Protein AF-A0A3B8NBF8-F1 (afdb_monomer_lite)

Radius of gyration: 34.21 Å; chains: 1; bounding box: 97×36×72 Å

Secondary structure (DSSP, 8-state):
--HHHHHHHHHHHHHHHHHHHHHHTS---PPPPEEEEEE--SSSS-EEEETTEEEESSEEEEEETT----EEE------S-TTS-SPPPPPPP---SSS------

pLDDT: mean 76.31, std 14.17, range [46.97, 94.94]

Structure (mmCIF, N/CA/C/O backbone):
data_AF-A0A3B8NBF8-F1
#
_entry.id   AF-A0A3B8NBF8-F1
#
loop_
_atom_site.group_PDB
_atom_site.id
_atom_site.type_symbol
_atom_site.label_atom_id
_atom_site.label_alt_id
_atom_site.label_comp_id
_atom_site.label_asym_id
_atom_site.label_entity_id
_atom_site.label_seq_id
_atom_site.pdbx_PDB_ins_code
_atom_site.Cartn_x
_atom_site.Cartn_y
_atom_site.Cartn_z
_atom_site.occupancy
_atom_site.B_iso_or_equiv
_atom_site.auth_seq_id
_atom_site.auth_comp_id
_atom_site.auth_asym_id
_atom_site.auth_atom_id
_atom_site.pdbx_PDB_model_num
ATOM 1 N N . MET A 1 1 ? -63.640 -9.870 43.651 1.00 50.59 1 MET A N 1
ATOM 2 C CA . MET A 1 1 ? -63.270 -9.001 42.500 1.00 50.59 1 MET A CA 1
ATOM 3 C C . MET A 1 1 ? -61.922 -8.260 42.647 1.00 50.59 1 MET A C 1
ATOM 5 O O . MET A 1 1 ? -61.606 -7.428 41.807 1.00 50.59 1 MET A O 1
ATOM 9 N N . ARG A 1 2 ? -61.076 -8.560 43.653 1.00 53.16 2 ARG A N 1
ATOM 10 C CA . ARG A 1 2 ? -59.813 -7.828 43.921 1.00 53.16 2 ARG A CA 1
ATOM 11 C C . ARG A 1 2 ? -58.577 -8.384 43.170 1.00 53.16 2 ARG A C 1
ATOM 13 O O . ARG A 1 2 ? -57.579 -7.688 43.050 1.00 53.16 2 ARG A O 1
ATOM 20 N N . ASN A 1 3 ? -58.664 -9.607 42.630 1.00 51.44 3 ASN A N 1
ATOM 21 C CA . ASN A 1 3 ? -57.551 -10.321 41.977 1.00 51.44 3 ASN A CA 1
ATOM 22 C C . ASN A 1 3 ? -57.274 -9.876 40.524 1.00 51.44 3 ASN A C 1
ATOM 24 O O . ASN A 1 3 ? -56.123 -9.776 40.124 1.00 51.44 3 ASN A O 1
ATOM 28 N N . ILE A 1 4 ? -58.309 -9.534 39.747 1.00 54.72 4 ILE A N 1
ATOM 29 C CA . ILE A 1 4 ? -58.169 -9.161 38.323 1.00 54.72 4 ILE A CA 1
ATOM 30 C C . ILE A 1 4 ? -57.384 -7.856 38.127 1.00 54.72 4 ILE A C 1
ATOM 32 O O . ILE A 1 4 ? -56.540 -7.775 37.240 1.00 54.72 4 ILE A O 1
ATOM 36 N N . LYS A 1 5 ? -57.608 -6.854 38.990 1.00 49.88 5 LYS A N 1
ATOM 37 C CA . LYS A 1 5 ? -56.902 -5.565 38.906 1.00 49.88 5 LYS A CA 1
ATOM 38 C C . LYS A 1 5 ? -55.413 -5.702 39.241 1.00 49.88 5 LYS A C 1
ATOM 40 O O . LYS A 1 5 ? -54.593 -5.107 38.561 1.00 49.88 5 LYS A O 1
ATOM 45 N N . ARG A 1 6 ? -55.067 -6.538 40.229 1.00 53.88 6 ARG A N 1
ATOM 46 C CA . ARG A 1 6 ? -53.677 -6.783 40.655 1.00 53.88 6 ARG A CA 1
ATOM 47 C C . ARG A 1 6 ? -52.866 -7.522 39.585 1.00 53.88 6 ARG A C 1
ATOM 49 O O . ARG A 1 6 ? -51.703 -7.204 39.373 1.00 53.88 6 ARG A O 1
ATOM 56 N N . ASN A 1 7 ? -53.510 -8.442 38.866 1.00 53.34 7 ASN A N 1
ATOM 57 C CA . ASN A 1 7 ? -52.892 -9.157 37.751 1.00 53.34 7 ASN A CA 1
ATOM 58 C C . ASN A 1 7 ? -52.621 -8.217 36.567 1.00 53.34 7 ASN A C 1
ATOM 60 O O . ASN A 1 7 ? -51.521 -8.234 36.028 1.00 53.34 7 ASN A O 1
ATOM 64 N N . PHE A 1 8 ? -53.566 -7.335 36.219 1.00 58.34 8 PHE A N 1
ATOM 65 C CA . PHE A 1 8 ? -53.374 -6.334 35.159 1.00 58.34 8 PHE A CA 1
ATOM 66 C C . PHE A 1 8 ? -52.204 -5.381 35.443 1.00 58.34 8 PHE A C 1
ATOM 68 O O . PHE A 1 8 ? -51.424 -5.077 34.543 1.00 58.34 8 PHE A O 1
ATOM 75 N N . THR A 1 9 ? -52.045 -4.948 36.698 1.00 61.28 9 THR A N 1
ATOM 76 C CA . THR A 1 9 ? -50.926 -4.086 37.102 1.00 61.28 9 THR A CA 1
ATOM 77 C C . THR A 1 9 ? -49.584 -4.821 37.029 1.00 61.28 9 THR A C 1
ATOM 79 O O . THR A 1 9 ? -48.615 -4.247 36.547 1.00 61.28 9 THR A O 1
ATOM 82 N N . CYS A 1 10 ? -49.520 -6.098 37.430 1.00 61.59 10 CYS A N 1
ATOM 83 C CA . CYS A 1 10 ? -48.300 -6.906 37.310 1.00 61.59 10 CYS A CA 1
ATOM 84 C C . CYS A 1 10 ? -47.908 -7.188 35.853 1.00 61.59 10 CYS A C 1
ATOM 86 O O . CYS A 1 10 ? -46.732 -7.072 35.523 1.00 61.59 10 CYS A O 1
ATOM 88 N N . TYR A 1 11 ? -48.867 -7.519 34.980 1.00 66.88 11 TYR A N 1
ATOM 89 C CA . TYR A 1 11 ? -48.584 -7.772 33.563 1.00 66.88 11 TYR A CA 1
ATOM 90 C C . TYR A 1 11 ? -48.099 -6.513 32.841 1.00 66.88 11 TYR A C 1
ATOM 92 O O . TYR A 1 11 ? -47.117 -6.590 32.110 1.00 66.88 11 TYR A O 1
ATOM 100 N N . GLY A 1 12 ? -48.717 -5.354 33.098 1.00 74.38 12 GLY A N 1
ATOM 101 C CA . GLY A 1 12 ? -48.267 -4.084 32.521 1.00 74.38 12 GLY A CA 1
ATOM 102 C C . GLY A 1 12 ? -46.843 -3.710 32.950 1.00 74.38 12 GLY A C 1
ATOM 103 O O . GLY A 1 12 ? -46.029 -3.292 32.129 1.00 74.38 12 GLY A O 1
ATOM 104 N N . LEU A 1 13 ? -46.508 -3.929 34.224 1.00 75.31 13 LEU A N 1
ATOM 105 C CA . LEU A 1 13 ? -45.179 -3.631 34.765 1.00 75.31 13 LEU A CA 1
ATOM 106 C C . LEU A 1 13 ? -44.117 -4.601 34.216 1.00 75.31 13 LEU A C 1
ATOM 108 O O . LEU A 1 13 ? -43.026 -4.175 33.847 1.00 75.31 13 LEU A O 1
ATOM 112 N N . LEU A 1 14 ? -44.466 -5.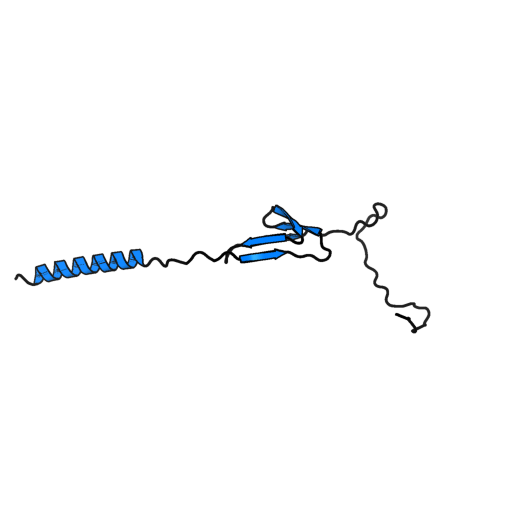883 34.060 1.00 75.00 14 LEU A N 1
ATOM 113 C CA . LEU A 1 14 ? -43.603 -6.895 33.446 1.00 75.00 14 LEU A CA 1
ATOM 114 C C . LEU A 1 14 ? -43.310 -6.581 31.970 1.00 75.00 14 LEU A C 1
ATOM 116 O O . LEU A 1 14 ? -42.163 -6.671 31.541 1.00 75.00 14 LEU A O 1
ATOM 120 N N . THR A 1 15 ? -44.317 -6.159 31.196 1.00 77.62 15 THR A N 1
ATOM 121 C CA . THR A 1 15 ? -44.126 -5.804 29.779 1.00 77.62 15 THR A CA 1
ATOM 122 C C . THR A 1 15 ? -43.248 -4.570 29.593 1.00 77.62 15 THR A C 1
ATOM 124 O O . THR A 1 15 ? -42.455 -4.525 28.658 1.00 77.62 15 THR A O 1
ATOM 127 N N . VAL A 1 16 ? -43.334 -3.596 30.505 1.00 82.06 16 VAL A N 1
AT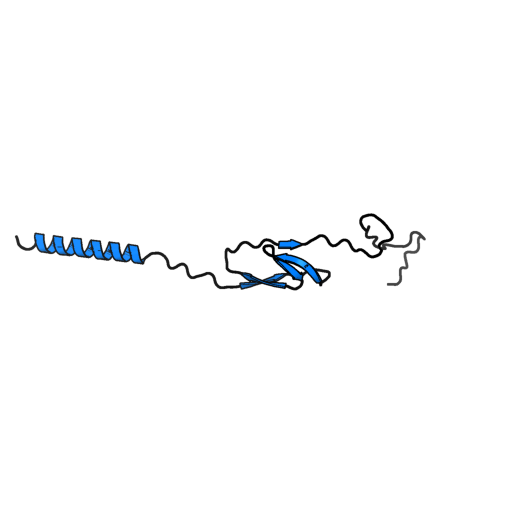OM 128 C CA . VAL A 1 16 ? -42.481 -2.398 30.477 1.00 82.06 16 VAL A CA 1
ATOM 129 C C . VAL A 1 16 ? -41.029 -2.761 30.789 1.00 82.06 16 VAL A C 1
ATOM 131 O O . VAL A 1 16 ? -40.129 -2.307 30.091 1.00 82.06 16 VAL A O 1
ATOM 134 N N . LEU A 1 17 ? -40.785 -3.635 31.770 1.00 77.31 17 LEU A N 1
ATOM 135 C CA . LEU A 1 17 ? -39.432 -4.094 32.104 1.00 77.31 17 LEU A CA 1
ATOM 136 C C . LEU A 1 17 ? -38.792 -4.918 30.979 1.00 77.31 17 LEU A C 1
ATOM 138 O O . LEU A 1 17 ? -37.610 -4.741 30.694 1.00 77.31 17 LEU A O 1
ATOM 142 N N . ILE A 1 18 ? -39.569 -5.770 30.303 1.00 76.81 18 ILE A N 1
ATOM 143 C CA . ILE A 1 18 ? -39.093 -6.537 29.141 1.00 76.81 18 ILE A CA 1
ATOM 144 C C . ILE A 1 18 ? -38.774 -5.597 27.968 1.00 76.81 18 ILE A C 1
ATOM 146 O O . ILE A 1 18 ? -37.720 -5.735 27.354 1.00 76.81 18 ILE A O 1
ATOM 150 N N . ALA A 1 19 ? -39.628 -4.605 27.688 1.00 74.12 19 ALA A N 1
ATOM 151 C CA . ALA A 1 19 ? -39.380 -3.621 26.632 1.00 74.12 19 ALA A CA 1
ATOM 152 C C . ALA A 1 19 ? -38.124 -2.774 26.906 1.00 74.12 19 ALA A C 1
ATOM 154 O O . ALA A 1 19 ? -37.325 -2.546 26.001 1.00 74.12 19 ALA A O 1
ATOM 155 N N . ILE A 1 20 ? -37.907 -2.371 28.162 1.00 73.75 20 ILE A N 1
ATOM 156 C CA . ILE A 1 20 ? -36.686 -1.679 28.593 1.00 73.75 20 ILE A CA 1
ATOM 157 C C . ILE A 1 20 ? -35.466 -2.591 28.407 1.00 73.75 20 ILE A C 1
ATOM 159 O O . ILE A 1 20 ? -34.475 -2.168 27.821 1.00 73.75 20 ILE A O 1
ATOM 163 N N . GLY A 1 21 ? -35.545 -3.859 28.820 1.00 68.19 21 GLY A N 1
ATOM 164 C CA . GLY A 1 21 ? -34.465 -4.831 28.635 1.00 68.19 21 GLY A CA 1
ATOM 165 C C . GLY A 1 21 ? -34.084 -5.046 27.167 1.00 68.19 21 GLY A C 1
ATOM 166 O O . GLY A 1 21 ? -32.901 -5.121 26.856 1.00 68.19 21 GLY A O 1
ATOM 167 N N . ILE A 1 22 ? -35.062 -5.067 26.255 1.00 72.00 22 ILE A N 1
ATOM 168 C CA . ILE A 1 22 ? -34.826 -5.186 24.806 1.00 72.00 22 ILE A CA 1
ATOM 169 C C . ILE A 1 22 ? -34.158 -3.918 24.246 1.00 72.00 22 ILE A C 1
ATOM 171 O O . ILE A 1 22 ? -33.257 -4.029 23.418 1.00 72.00 22 ILE A O 1
ATOM 175 N N . LEU A 1 23 ? -34.527 -2.728 24.735 1.00 65.56 23 LEU A N 1
ATOM 176 C CA . LEU A 1 23 ? -33.888 -1.460 24.350 1.00 65.56 23 LEU A CA 1
ATOM 177 C C . LEU A 1 23 ? -32.438 -1.347 24.854 1.00 65.56 23 LEU A C 1
ATOM 179 O O . LEU A 1 23 ? -31.600 -0.763 24.171 1.00 65.56 23 LEU A O 1
ATOM 183 N N . PHE A 1 24 ? -32.121 -1.940 26.009 1.00 65.44 24 PHE A N 1
ATOM 184 C CA . PHE A 1 24 ? -30.753 -2.018 26.540 1.00 65.44 24 PHE A CA 1
ATOM 185 C C . PHE A 1 24 ? -29.946 -3.212 26.003 1.00 65.44 24 PHE A C 1
ATOM 187 O O . PHE A 1 24 ? -28.738 -3.269 26.212 1.00 65.44 24 PHE A O 1
ATOM 194 N N . SER A 1 25 ? -30.578 -4.142 25.277 1.00 69.00 25 SER A N 1
ATOM 195 C CA . SER A 1 25 ? -29.919 -5.273 24.605 1.00 69.00 25 SER A CA 1
ATOM 196 C C . SER A 1 25 ? -29.427 -4.918 23.195 1.00 69.00 25 SER A C 1
ATOM 198 O O . SER A 1 25 ? -29.142 -5.798 22.383 1.00 69.00 25 SER A O 1
ATOM 200 N N . GLY A 1 26 ? -29.308 -3.621 22.891 1.00 64.25 26 GLY A N 1
ATOM 201 C CA . GLY A 1 26 ? -28.496 -3.163 21.773 1.00 64.25 26 GLY A CA 1
ATOM 202 C C . GLY A 1 26 ? -27.085 -3.714 21.956 1.00 64.25 26 GLY A C 1
ATOM 203 O O . GLY A 1 26 ? -26.396 -3.357 22.907 1.00 64.25 26 GLY A O 1
ATOM 204 N N . CYS A 1 27 ? -26.702 -4.652 21.092 1.00 64.75 27 CYS A N 1
ATOM 205 C CA . CYS A 1 27 ? -25.407 -5.315 21.124 1.00 64.75 27 CYS A CA 1
ATOM 206 C C . CYS A 1 27 ? -24.297 -4.257 21.216 1.00 64.75 27 CYS A C 1
ATOM 208 O O . CYS A 1 27 ? -24.115 -3.468 20.288 1.00 64.75 27 CYS A O 1
ATOM 210 N N . LEU A 1 28 ? -23.571 -4.223 22.338 1.00 60.44 28 LEU A N 1
ATOM 211 C CA . LEU A 1 28 ? -22.327 -3.469 22.440 1.00 60.44 28 L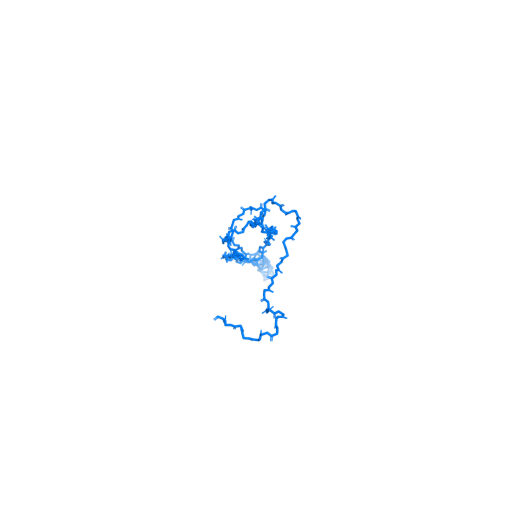EU A CA 1
ATOM 212 C C . LEU A 1 28 ? -21.309 -4.205 21.560 1.00 60.44 28 LEU A C 1
ATOM 214 O O . LEU A 1 28 ? -20.619 -5.117 22.013 1.00 60.44 28 LEU A O 1
ATOM 218 N N . VAL A 1 29 ? -21.260 -3.868 20.272 1.00 68.88 29 VAL A N 1
ATOM 219 C CA . VAL A 1 29 ? -20.152 -4.292 19.416 1.00 68.88 29 VAL A CA 1
ATOM 220 C C . VAL A 1 29 ? -18.911 -3.628 19.996 1.00 68.88 29 VAL A C 1
ATOM 222 O O . VAL A 1 29 ? -18.794 -2.402 19.976 1.00 68.88 29 VAL A O 1
ATOM 225 N N . ALA A 1 30 ? -18.025 -4.432 20.588 1.00 68.56 30 ALA A N 1
ATOM 226 C CA . ALA A 1 30 ? -16.756 -3.937 21.094 1.00 68.56 30 ALA A CA 1
ATOM 227 C C . ALA A 1 30 ? -16.027 -3.204 19.954 1.00 68.56 30 ALA A C 1
ATOM 229 O O . ALA A 1 30 ? -16.018 -3.709 18.823 1.00 68.56 30 ALA A O 1
ATOM 230 N N . PRO A 1 31 ? -15.462 -2.010 20.208 1.00 66.88 31 PRO A N 1
ATOM 231 C CA . PRO A 1 31 ? -14.703 -1.309 19.186 1.00 66.88 31 PRO A CA 1
ATOM 232 C C . PRO A 1 31 ? -13.573 -2.222 18.706 1.00 66.88 31 PRO A C 1
ATOM 234 O O . PRO A 1 31 ? -12.915 -2.878 19.509 1.00 66.88 31 PRO A O 1
ATOM 237 N N . ALA A 1 32 ? -13.378 -2.297 17.390 1.00 73.69 32 ALA A N 1
ATOM 238 C CA . ALA A 1 32 ? -12.297 -3.089 16.826 1.00 73.69 32 ALA A CA 1
ATOM 239 C C . ALA A 1 32 ? -10.946 -2.601 17.371 1.00 73.69 32 ALA A C 1
ATOM 241 O O . ALA A 1 32 ? -10.637 -1.407 17.281 1.00 73.69 32 ALA A O 1
ATOM 242 N N . GLU A 1 33 ? -10.162 -3.533 17.911 1.00 85.44 33 GLU A N 1
ATOM 243 C CA . GLU A 1 33 ? -8.812 -3.265 18.404 1.00 85.44 33 GLU A CA 1
ATOM 244 C C . GLU A 1 33 ? -7.925 -2.715 17.271 1.00 85.44 33 GLU A C 1
ATOM 246 O O . GLU A 1 33 ? -8.019 -3.194 16.130 1.00 85.44 33 GLU A O 1
ATOM 251 N N . PRO A 1 34 ? -7.091 -1.695 17.545 1.00 90.62 34 PRO A N 1
ATOM 252 C CA . PRO A 1 34 ? -6.147 -1.180 16.565 1.00 90.62 34 PRO A CA 1
ATOM 253 C C . PRO A 1 34 ? -5.065 -2.225 16.254 1.00 90.62 34 PRO A C 1
ATOM 255 O O . PRO A 1 34 ? -4.605 -2.950 17.131 1.00 90.62 34 PRO A O 1
ATOM 258 N N . SER A 1 35 ? -4.658 -2.309 14.993 1.00 90.50 35 SER A N 1
ATOM 259 C CA . SER A 1 35 ? -3.596 -3.184 14.491 1.00 90.50 35 SER A CA 1
ATOM 260 C C . SER A 1 35 ? -2.656 -2.376 13.606 1.00 90.50 35 SER A C 1
ATOM 262 O O . SER A 1 35 ? -3.106 -1.494 12.879 1.00 90.50 35 SER A O 1
ATOM 264 N N . GLU A 1 36 ? -1.361 -2.663 13.661 1.00 94.69 36 GLU A N 1
ATOM 265 C CA . GLU A 1 36 ? -0.369 -2.024 12.796 1.00 94.69 36 GLU A CA 1
ATOM 266 C C . GLU A 1 36 ? -0.209 -2.814 11.493 1.00 94.69 36 GLU A C 1
ATOM 268 O O . GLU A 1 36 ? -0.126 -4.042 11.504 1.00 94.69 36 GLU A O 1
ATOM 273 N N . VAL A 1 37 ? -0.184 -2.103 10.368 1.00 93.81 37 VAL A N 1
ATOM 274 C CA . VAL A 1 37 ? 0.134 -2.645 9.044 1.00 93.81 37 VAL A CA 1
ATOM 275 C C . VAL A 1 37 ? 1.412 -1.977 8.566 1.00 93.81 37 VAL A C 1
ATOM 277 O O . VAL A 1 37 ? 1.497 -0.749 8.580 1.00 93.81 37 VAL A O 1
ATOM 280 N N . VAL A 1 38 ? 2.383 -2.787 8.150 1.00 94.88 38 VAL A N 1
ATOM 281 C CA . VAL A 1 38 ? 3.689 -2.343 7.650 1.00 94.88 38 VAL A CA 1
ATOM 282 C C . VAL A 1 38 ? 3.728 -2.504 6.131 1.00 94.88 38 VAL A C 1
ATOM 284 O O . VAL A 1 38 ? 3.272 -3.516 5.597 1.00 94.88 38 VAL A O 1
ATOM 287 N N . PHE A 1 39 ? 4.256 -1.494 5.449 1.00 93.62 39 PHE A N 1
ATOM 288 C CA . PHE A 1 39 ? 4.452 -1.434 4.005 1.00 93.62 39 PHE A CA 1
ATOM 289 C C . PHE A 1 39 ? 5.945 -1.452 3.723 1.00 93.62 39 PHE A C 1
ATOM 291 O O . PHE A 1 39 ? 6.657 -0.536 4.129 1.00 93.62 39 PHE A O 1
ATOM 298 N N . GLU A 1 40 ? 6.392 -2.479 3.013 1.00 93.81 40 GLU A N 1
ATOM 299 C CA . GLU A 1 40 ? 7.775 -2.674 2.583 1.00 93.81 40 GLU A CA 1
ATOM 300 C C . GLU A 1 40 ? 7.807 -2.768 1.055 1.00 93.81 40 GLU A C 1
ATOM 302 O O . GLU A 1 40 ? 6.856 -3.254 0.433 1.00 93.81 40 GLU A O 1
ATOM 307 N N . THR A 1 41 ? 8.895 -2.305 0.449 1.00 88.44 41 THR A N 1
ATOM 308 C CA . THR A 1 41 ? 9.137 -2.412 -0.992 1.00 88.44 41 THR A CA 1
ATOM 309 C C . THR A 1 41 ? 10.548 -2.928 -1.240 1.00 88.44 41 THR A C 1
ATOM 311 O O . THR A 1 41 ? 11.418 -2.811 -0.380 1.00 88.44 41 THR A O 1
ATOM 314 N N . ASP A 1 42 ? 10.766 -3.485 -2.430 1.00 85.69 42 ASP A N 1
ATOM 315 C CA . ASP A 1 42 ? 12.093 -3.839 -2.931 1.00 85.69 42 ASP A CA 1
ATOM 316 C C . ASP A 1 42 ? 12.280 -3.199 -4.322 1.00 85.69 42 ASP A C 1
ATOM 318 O O . ASP A 1 42 ? 11.522 -3.539 -5.242 1.00 85.69 42 ASP A O 1
ATOM 322 N N . PRO A 1 43 ? 13.228 -2.256 -4.498 1.00 84.25 43 PRO A N 1
ATOM 323 C CA . PRO A 1 43 ? 14.160 -1.743 -3.482 1.00 84.25 43 PRO A CA 1
ATOM 324 C C . PRO A 1 43 ? 13.459 -0.941 -2.367 1.00 84.25 43 PRO A C 1
ATOM 326 O O . PRO A 1 43 ? 12.271 -0.643 -2.474 1.00 84.25 43 PRO A O 1
ATOM 329 N N . GLU A 1 44 ? 14.172 -0.632 -1.279 1.00 85.44 44 GLU A N 1
ATOM 330 C CA . GLU A 1 44 ? 13.684 0.258 -0.208 1.00 85.44 44 GLU A CA 1
ATOM 331 C C . GLU A 1 44 ? 13.607 1.725 -0.692 1.00 85.44 44 GLU A C 1
ATOM 333 O O . GLU A 1 44 ? 14.047 2.041 -1.797 1.00 85.44 44 GLU A O 1
ATOM 338 N N . GLU A 1 45 ? 13.040 2.625 0.125 1.00 84.81 45 GLU A N 1
ATOM 339 C CA . GLU A 1 45 ? 12.937 4.075 -0.154 1.00 84.81 45 GLU A CA 1
ATOM 340 C C . GLU A 1 45 ? 12.054 4.445 -1.368 1.00 84.81 45 GLU A C 1
ATOM 342 O O . GLU A 1 45 ? 12.208 5.491 -2.002 1.00 84.81 45 GLU A O 1
ATOM 347 N N . ILE A 1 46 ? 11.068 3.604 -1.688 1.00 88.19 46 ILE A N 1
ATOM 348 C CA . ILE A 1 46 ? 10.086 3.870 -2.743 1.00 88.19 46 ILE A CA 1
ATOM 349 C C . ILE A 1 46 ? 9.003 4.819 -2.230 1.00 88.19 46 ILE A C 1
ATOM 351 O O . ILE A 1 46 ? 8.467 4.662 -1.128 1.00 88.19 46 ILE A O 1
ATOM 355 N N . HIS A 1 47 ? 8.626 5.779 -3.075 1.00 91.38 47 HIS A N 1
ATOM 356 C CA . HIS A 1 47 ? 7.498 6.665 -2.815 1.00 91.38 47 HIS A CA 1
ATOM 357 C C . HIS A 1 47 ? 6.178 5.891 -2.925 1.00 91.38 47 HIS A C 1
ATOM 359 O O . HIS A 1 47 ? 5.799 5.385 -3.985 1.00 91.38 47 HIS A O 1
ATOM 365 N N . ILE A 1 48 ? 5.461 5.820 -1.808 1.00 92.50 48 ILE A N 1
ATOM 366 C CA . ILE A 1 48 ? 4.158 5.174 -1.686 1.00 92.50 48 ILE A CA 1
ATOM 367 C C . ILE A 1 48 ? 3.130 6.183 -1.183 1.00 92.50 48 ILE A C 1
ATOM 369 O O . ILE A 1 48 ? 3.413 7.037 -0.351 1.00 92.50 48 ILE A O 1
ATOM 373 N N . THR A 1 49 ? 1.901 6.078 -1.666 1.00 94.19 49 THR A N 1
ATOM 374 C CA . THR A 1 49 ? 0.782 6.881 -1.175 1.00 94.19 49 THR A CA 1
ATOM 375 C C . THR A 1 49 ? -0.182 5.978 -0.428 1.00 94.19 49 THR A C 1
ATOM 377 O O . THR A 1 49 ? -0.741 5.051 -1.015 1.00 94.19 49 THR A O 1
ATOM 380 N N . ILE A 1 50 ? -0.402 6.255 0.858 1.00 94.38 50 ILE A N 1
ATOM 381 C CA . ILE A 1 50 ? -1.343 5.514 1.702 1.00 94.38 50 ILE A CA 1
ATOM 382 C C . ILE A 1 50 ? -2.483 6.452 2.090 1.00 94.38 50 ILE A C 1
ATOM 384 O O . ILE A 1 50 ? -2.264 7.475 2.730 1.00 94.38 50 ILE A O 1
ATOM 388 N N . ASN A 1 51 ? -3.713 6.122 1.692 1.00 93.50 51 ASN A N 1
ATOM 389 C CA . ASN A 1 51 ? -4.907 6.952 1.911 1.00 93.50 51 ASN A CA 1
ATOM 390 C C . ASN A 1 51 ? -4.759 8.405 1.410 1.00 93.50 51 ASN A C 1
ATOM 392 O O . ASN A 1 51 ? -5.309 9.333 1.999 1.00 93.50 51 ASN A O 1
ATOM 396 N N . GLY A 1 52 ? -4.013 8.604 0.320 1.00 92.50 52 GLY A N 1
ATOM 397 C CA . GLY A 1 52 ? -3.740 9.929 -0.250 1.00 92.50 52 GLY A CA 1
ATOM 398 C C . GLY A 1 52 ? -2.576 10.686 0.399 1.00 92.50 52 GLY A C 1
ATOM 399 O O . GLY A 1 52 ? -2.252 11.778 -0.058 1.00 92.50 52 GLY A O 1
ATOM 400 N N . GLU A 1 53 ? -1.932 10.128 1.427 1.00 94.00 53 GLU A N 1
ATOM 401 C CA . GLU A 1 53 ? -0.736 10.702 2.046 1.00 94.00 53 GLU A CA 1
ATOM 402 C C . GLU A 1 53 ? 0.529 10.070 1.456 1.00 94.00 53 GLU A C 1
ATOM 404 O O . GLU A 1 53 ? 0.701 8.850 1.513 1.00 94.00 53 GLU A O 1
ATOM 409 N N . ALA A 1 54 ? 1.407 10.904 0.895 1.00 93.06 54 ALA A N 1
ATOM 410 C CA . ALA A 1 54 ? 2.697 10.477 0.364 1.00 93.06 54 ALA A CA 1
ATOM 411 C C . ALA A 1 54 ? 3.676 10.145 1.498 1.00 93.06 54 ALA A C 1
ATOM 413 O O . ALA A 1 54 ? 3.810 10.905 2.459 1.00 93.06 54 ALA A O 1
ATOM 414 N N . ARG A 1 55 ? 4.351 9.003 1.377 1.00 93.31 55 ARG A N 1
ATOM 415 C CA . ARG A 1 55 ? 5.314 8.459 2.337 1.00 93.31 55 ARG A CA 1
ATOM 416 C C . ARG A 1 55 ? 6.414 7.696 1.603 1.00 93.31 55 ARG A C 1
ATOM 418 O O . ARG A 1 55 ? 6.250 7.333 0.443 1.00 93.31 55 ARG A O 1
ATOM 425 N N . GLU A 1 56 ? 7.499 7.404 2.304 1.00 91.94 56 GLU A N 1
ATOM 426 C CA . GLU A 1 56 ? 8.545 6.497 1.829 1.00 91.94 56 GLU A CA 1
ATOM 427 C C . GLU A 1 56 ? 8.456 5.169 2.579 1.00 91.94 56 GLU A C 1
ATOM 429 O O . GLU A 1 56 ? 8.161 5.130 3.777 1.00 91.94 56 GLU A O 1
ATOM 434 N N . SER A 1 57 ? 8.663 4.072 1.860 1.00 92.38 57 SER A N 1
ATOM 435 C CA . SER A 1 57 ? 8.802 2.740 2.443 1.00 92.38 57 SER A CA 1
ATOM 436 C C . SER A 1 57 ? 10.202 2.538 3.056 1.00 92.38 57 SER A C 1
ATOM 438 O O . SER A 1 57 ? 11.181 2.938 2.424 1.00 92.38 57 SER A O 1
ATOM 440 N N . PRO A 1 58 ? 10.339 1.824 4.185 1.00 93.44 58 PRO A N 1
ATOM 441 C CA . PRO A 1 58 ? 9.262 1.191 4.934 1.00 93.44 58 PRO A CA 1
ATOM 442 C C . PRO A 1 58 ? 8.407 2.196 5.725 1.00 93.44 58 PRO A C 1
ATOM 444 O O . PRO A 1 58 ? 8.915 3.128 6.341 1.00 93.44 58 PRO A O 1
ATOM 447 N N . SER A 1 59 ? 7.088 1.982 5.737 1.00 94.12 59 SER A N 1
ATOM 448 C CA . SER A 1 59 ? 6.126 2.832 6.459 1.00 94.12 59 SER A CA 1
ATOM 449 C C . SER A 1 59 ? 5.087 1.991 7.190 1.00 94.12 59 SER A C 1
ATOM 451 O O . SER A 1 59 ? 4.806 0.870 6.776 1.00 94.12 59 SER A O 1
ATOM 453 N N . SER A 1 60 ? 4.463 2.522 8.243 1.00 94.25 60 SER A N 1
ATOM 454 C CA . SER A 1 60 ? 3.372 1.831 8.935 1.00 94.25 60 SER A CA 1
ATOM 455 C C . SER A 1 60 ? 2.146 2.710 9.180 1.00 94.25 60 SER A C 1
ATOM 457 O O . SER A 1 60 ? 2.197 3.945 9.209 1.00 94.25 60 SER A O 1
ATOM 459 N N . VAL A 1 61 ? 0.991 2.054 9.304 1.00 94.94 61 VAL A N 1
ATOM 460 C CA . VAL A 1 61 ? -0.286 2.679 9.667 1.00 94.94 61 VAL A CA 1
ATOM 461 C C . VAL A 1 61 ? -0.989 1.821 10.700 1.00 94.94 61 VAL A C 1
ATOM 463 O O . VAL A 1 61 ? -1.123 0.609 10.538 1.00 94.94 61 VAL A O 1
ATOM 466 N N . VAL A 1 62 ? -1.518 2.470 11.733 1.00 94.62 62 VAL A N 1
ATOM 467 C CA . VAL A 1 62 ? -2.433 1.831 12.676 1.00 94.62 62 VAL A CA 1
ATOM 468 C C . VAL A 1 62 ? -3.852 1.900 12.117 1.00 94.62 62 VAL A C 1
ATOM 470 O O . VAL A 1 62 ? -4.409 2.981 11.927 1.00 94.62 62 VAL A O 1
ATOM 473 N N . VAL A 1 63 ? -4.447 0.740 11.866 1.00 93.00 63 VAL A N 1
ATOM 474 C CA . VAL A 1 63 ? -5.799 0.581 11.319 1.00 93.00 63 VAL A CA 1
ATOM 475 C C . VAL A 1 63 ? -6.691 -0.181 12.287 1.00 93.00 63 VAL A C 1
ATOM 477 O O . VAL A 1 63 ? -6.221 -0.854 13.201 1.00 93.00 63 VAL A O 1
ATOM 480 N N . ARG A 1 64 ? -8.007 -0.100 12.092 1.00 91.25 64 ARG A N 1
ATOM 481 C CA . ARG A 1 64 ? -8.969 -0.941 12.810 1.00 91.25 64 ARG A CA 1
ATOM 482 C C . 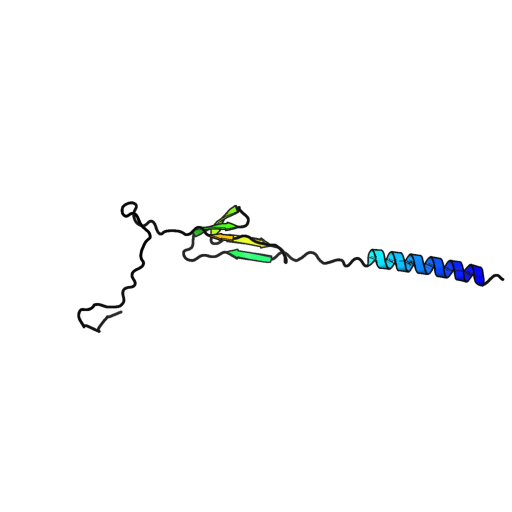ARG A 1 64 ? -9.527 -1.996 11.871 1.00 91.25 64 ARG A C 1
ATOM 484 O O . ARG A 1 64 ? -9.584 -1.812 10.656 1.00 91.25 64 ARG A O 1
ATOM 491 N N . LYS A 1 65 ? -9.990 -3.109 12.435 1.00 85.44 65 LYS A N 1
ATOM 492 C CA . LYS A 1 65 ? -10.682 -4.138 11.653 1.00 85.44 65 LYS A CA 1
ATOM 493 C C . LYS A 1 65 ? -11.888 -3.527 10.927 1.00 85.44 65 LYS A C 1
ATOM 495 O O . LYS A 1 65 ? -12.750 -2.925 11.562 1.00 85.44 65 LYS A O 1
ATOM 500 N N . GLY A 1 66 ? -11.945 -3.721 9.611 1.00 85.62 66 GLY A N 1
ATOM 501 C CA . GLY A 1 66 ? -12.984 -3.161 8.742 1.00 85.62 66 GLY A CA 1
ATOM 502 C C . GLY A 1 66 ? -12.638 -1.803 8.124 1.00 85.62 66 GLY A C 1
ATOM 503 O O . GLY A 1 66 ? -13.437 -1.294 7.347 1.00 85.62 66 GLY A O 1
ATOM 504 N N . SER A 1 67 ? -11.473 -1.224 8.435 1.00 88.25 67 SER A N 1
ATOM 505 C CA . SER A 1 67 ? -10.944 -0.074 7.699 1.00 88.25 67 SER A CA 1
ATOM 506 C C . SER A 1 67 ? -10.569 -0.469 6.269 1.00 88.25 67 SER A C 1
ATOM 508 O O . SER A 1 67 ? -9.986 -1.528 6.043 1.00 88.25 67 SER A O 1
ATOM 510 N N . GLU A 1 68 ? -10.882 0.406 5.319 1.00 91.62 68 GLU A N 1
ATOM 511 C CA . GLU A 1 68 ? -10.390 0.333 3.946 1.00 91.62 68 GLU A CA 1
ATOM 512 C C . GLU A 1 68 ? -9.089 1.130 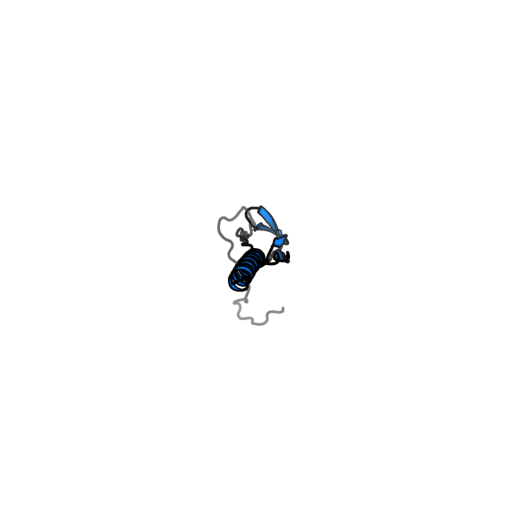3.842 1.00 91.62 68 GLU A C 1
ATOM 514 O O . GLU A 1 68 ? -8.967 2.210 4.427 1.00 91.62 68 GLU A O 1
ATOM 519 N N . LEU A 1 69 ? -8.112 0.579 3.128 1.00 93.06 69 LEU A N 1
ATOM 520 C CA . LEU A 1 69 ? -6.832 1.224 2.898 1.00 93.06 69 LEU A CA 1
ATOM 521 C C . LEU A 1 69 ? -6.559 1.270 1.399 1.00 93.06 69 LEU A C 1
ATOM 523 O O . LEU A 1 69 ? -6.598 0.237 0.731 1.00 93.06 69 LEU A O 1
ATOM 527 N N . VAL A 1 70 ? -6.266 2.460 0.885 1.00 94.00 70 VAL A N 1
ATOM 528 C CA . VAL A 1 70 ? -5.896 2.654 -0.519 1.00 94.00 70 VAL A CA 1
ATOM 529 C C . VAL A 1 70 ? -4.395 2.870 -0.585 1.00 94.00 70 VAL A C 1
ATOM 531 O O . VAL A 1 70 ? -3.886 3.824 0.002 1.00 94.00 70 VAL A O 1
ATOM 534 N N . VAL A 1 71 ? -3.697 1.983 -1.293 1.00 92.75 71 VAL A N 1
ATOM 535 C CA . VAL A 1 71 ? -2.246 2.051 -1.485 1.00 92.75 71 VAL A CA 1
ATOM 536 C C . VAL A 1 71 ? -1.960 2.237 -2.963 1.00 92.75 71 VAL A C 1
ATOM 538 O O . VAL A 1 71 ? -2.412 1.447 -3.791 1.00 92.75 71 VAL A O 1
ATOM 541 N N . VAL A 1 72 ? -1.206 3.282 -3.283 1.00 92.06 72 VAL A N 1
ATOM 542 C CA . VAL A 1 72 ? -0.715 3.548 -4.633 1.00 92.06 72 VAL A CA 1
ATOM 543 C C . VAL A 1 72 ? 0.802 3.576 -4.572 1.00 92.06 72 VAL A C 1
ATOM 545 O O . VAL A 1 72 ? 1.378 4.316 -3.780 1.00 92.06 72 VAL A O 1
ATOM 548 N N . VAL A 1 73 ? 1.437 2.755 -5.401 1.00 88.12 73 VAL A N 1
ATOM 549 C CA . VAL A 1 73 ? 2.886 2.768 -5.605 1.00 88.12 73 VAL A CA 1
ATOM 550 C C . VAL A 1 73 ? 3.119 3.357 -6.983 1.00 88.12 73 VAL A C 1
ATOM 552 O O . VAL A 1 73 ? 2.564 2.857 -7.966 1.00 88.12 73 VAL A O 1
ATOM 555 N N . GLU A 1 74 ? 3.887 4.438 -7.057 1.00 78.69 74 GLU A N 1
ATOM 556 C CA . GLU A 1 74 ? 4.259 4.994 -8.351 1.00 78.69 74 GLU A CA 1
ATOM 557 C C . GLU A 1 74 ? 5.285 4.064 -9.015 1.00 78.69 74 GLU A C 1
ATOM 559 O O . GLU A 1 74 ? 6.224 3.612 -8.354 1.00 78.69 74 GLU A O 1
ATOM 564 N N . PRO A 1 75 ? 5.121 3.722 -10.305 1.00 69.94 75 PRO A N 1
ATOM 565 C CA . PRO A 1 75 ? 6.119 2.937 -11.011 1.00 69.94 75 PRO A CA 1
ATOM 566 C C . PRO A 1 75 ? 7.418 3.743 -11.080 1.00 69.94 75 PRO A C 1
ATOM 568 O O . PRO A 1 75 ? 7.505 4.737 -11.797 1.00 69.94 75 PRO A O 1
ATOM 571 N N . MET A 1 76 ? 8.430 3.314 -10.328 1.00 62.25 76 MET A N 1
ATOM 572 C CA . MET A 1 76 ? 9.761 3.898 -10.429 1.00 62.25 76 MET A CA 1
ATOM 573 C C . MET A 1 76 ? 10.446 3.338 -11.671 1.00 62.25 76 MET A C 1
ATOM 575 O O . MET A 1 76 ? 10.869 2.183 -11.714 1.00 62.25 76 MET A O 1
ATOM 579 N N . GLU A 1 77 ? 10.550 4.168 -12.703 1.00 62.06 77 GLU A N 1
ATOM 580 C CA . GLU A 1 77 ? 11.498 3.924 -13.780 1.00 62.06 77 GLU A CA 1
ATOM 581 C C . GLU A 1 77 ? 12.902 4.213 -13.241 1.00 62.06 77 GLU A C 1
ATOM 583 O O . GLU A 1 77 ? 13.170 5.288 -12.699 1.00 62.06 77 GLU A O 1
ATOM 588 N N . ARG A 1 78 ? 13.812 3.242 -13.353 1.00 59.69 78 ARG A N 1
ATOM 589 C CA . ARG A 1 78 ? 15.218 3.432 -12.994 1.00 59.69 78 ARG A CA 1
ATOM 590 C C . ARG A 1 78 ? 15.820 4.463 -13.952 1.00 59.69 78 ARG A C 1
ATOM 592 O O . ARG A 1 78 ? 16.231 4.131 -15.050 1.00 59.69 78 ARG A O 1
ATOM 599 N N . MET A 1 79 ? 15.887 5.731 -13.559 1.00 46.97 79 MET A N 1
ATOM 600 C CA . MET A 1 79 ? 16.579 6.746 -14.356 1.00 46.97 79 MET A CA 1
ATOM 601 C C . MET A 1 79 ? 18.091 6.663 -14.116 1.00 46.97 79 MET A C 1
ATOM 603 O O . MET A 1 79 ? 18.644 7.461 -13.364 1.00 46.97 79 MET A O 1
ATOM 607 N N . GLU A 1 80 ? 18.786 5.710 -14.747 1.00 51.19 80 GLU A N 1
ATOM 608 C CA . GLU A 1 80 ? 20.256 5.638 -14.639 1.00 51.19 80 GLU A CA 1
ATOM 609 C C . GLU A 1 80 ? 21.024 6.486 -15.662 1.00 51.19 80 GLU A C 1
ATOM 611 O O . GLU A 1 80 ? 22.230 6.677 -15.518 1.00 51.19 80 GLU A O 1
ATOM 616 N N . SER A 1 81 ? 20.362 7.112 -16.641 1.00 56.50 81 SER A N 1
ATOM 617 C CA . SER A 1 81 ? 20.948 8.275 -17.315 1.00 56.50 81 SER A CA 1
ATOM 618 C C . SER A 1 81 ? 19.886 9.128 -18.003 1.00 56.50 81 SER A C 1
ATOM 620 O O . SER A 1 81 ? 19.043 8.617 -18.734 1.00 56.50 81 SER A O 1
ATOM 622 N N . ALA A 1 82 ? 19.984 10.451 -17.869 1.00 58.91 82 ALA A N 1
ATOM 623 C CA . ALA A 1 82 ? 19.175 11.414 -18.625 1.00 58.91 82 ALA A CA 1
ATOM 624 C C . ALA A 1 82 ? 19.486 11.434 -20.143 1.00 58.91 82 ALA A C 1
ATOM 626 O O . ALA A 1 82 ? 19.079 12.357 -20.846 1.00 58.91 82 ALA A O 1
ATOM 627 N N . SER A 1 83 ? 20.256 10.464 -20.648 1.00 59.12 83 SER A N 1
ATOM 628 C CA . SER A 1 83 ? 20.838 10.494 -21.992 1.00 59.12 83 SER A CA 1
ATOM 629 C C . SER A 1 83 ? 20.096 9.617 -23.003 1.00 59.12 83 SER A C 1
ATOM 631 O O . SER A 1 83 ? 20.306 9.776 -24.204 1.00 59.12 83 SER A O 1
ATOM 633 N N . ILE A 1 84 ? 19.232 8.695 -22.555 1.00 61.41 84 ILE A N 1
ATOM 634 C CA . ILE A 1 84 ? 18.539 7.751 -23.443 1.00 61.41 84 ILE A CA 1
ATOM 635 C C . ILE A 1 84 ? 17.030 7.773 -23.149 1.00 61.41 84 ILE A C 1
ATOM 637 O O . ILE A 1 84 ? 16.622 7.350 -22.073 1.00 61.41 84 ILE A O 1
ATOM 641 N N . PRO A 1 85 ? 16.188 8.274 -24.072 1.00 58.81 85 PRO A N 1
ATOM 642 C CA . PRO A 1 85 ? 14.736 8.230 -23.916 1.00 58.81 85 PRO A CA 1
ATOM 643 C C . PRO A 1 85 ? 14.180 6.814 -24.161 1.00 58.81 85 PRO A C 1
ATOM 645 O O . PRO A 1 85 ? 14.487 6.202 -25.185 1.00 58.81 85 PRO A O 1
ATOM 648 N N . GLY A 1 86 ? 13.317 6.328 -23.261 1.00 64.00 86 GLY A N 1
ATOM 649 C CA . GLY A 1 86 ? 12.589 5.053 -23.374 1.00 64.00 86 GLY A CA 1
ATOM 650 C C . GLY A 1 86 ? 12.598 4.235 -22.075 1.00 64.00 86 GLY A C 1
ATOM 651 O O . GLY A 1 86 ? 13.429 4.478 -21.210 1.00 64.00 86 GLY A O 1
ATOM 652 N N . ASN A 1 87 ? 11.682 3.267 -21.938 1.00 60.56 87 ASN A N 1
ATOM 653 C CA . ASN A 1 87 ? 11.678 2.342 -20.799 1.00 60.56 87 ASN A CA 1
ATOM 654 C C . ASN A 1 87 ? 12.933 1.460 -20.798 1.00 60.56 87 ASN A C 1
ATOM 656 O O . ASN A 1 87 ? 13.291 0.862 -21.820 1.00 60.56 87 ASN A O 1
ATOM 660 N N . ASP A 1 88 ? 13.539 1.305 -19.624 1.00 61.84 88 ASP A N 1
ATOM 661 C CA . ASP A 1 88 ? 14.666 0.404 -19.425 1.00 61.84 88 ASP A CA 1
ATOM 662 C C . ASP A 1 88 ? 14.281 -1.049 -19.735 1.00 61.84 88 ASP A C 1
ATOM 664 O O . ASP A 1 88 ? 13.301 -1.596 -19.227 1.00 61.84 88 ASP A O 1
ATOM 668 N N . THR A 1 89 ? 15.095 -1.709 -20.560 1.00 69.44 89 THR A N 1
ATOM 669 C CA . THR A 1 89 ? 14.985 -3.149 -20.815 1.00 69.44 89 THR A CA 1
ATOM 670 C C . THR A 1 89 ? 15.984 -3.889 -19.933 1.00 69.44 89 THR A C 1
ATOM 672 O O . THR A 1 89 ? 17.193 -3.684 -20.043 1.00 69.44 89 THR A O 1
ATOM 675 N N . ARG A 1 90 ? 15.500 -4.788 -19.071 1.00 73.44 90 ARG A N 1
ATOM 676 C CA . ARG A 1 90 ? 16.370 -5.664 -18.278 1.00 73.44 90 ARG A CA 1
ATOM 677 C C . ARG A 1 90 ? 16.921 -6.790 -19.153 1.00 73.44 90 ARG A C 1
ATOM 679 O O . ARG A 1 90 ? 16.162 -7.636 -19.619 1.00 73.44 90 ARG A O 1
ATOM 686 N N . TYR A 1 91 ? 18.242 -6.855 -19.284 1.00 70.94 91 TYR A N 1
ATOM 687 C CA . TYR A 1 91 ? 18.939 -8.007 -19.854 1.00 70.94 91 TYR A CA 1
ATOM 688 C C . TYR A 1 91 ? 19.508 -8.864 -18.722 1.00 70.94 91 TYR A C 1
ATOM 690 O O . TYR A 1 91 ? 20.227 -8.367 -17.857 1.00 70.94 91 TYR A O 1
ATOM 698 N N . VAL A 1 92 ? 19.168 -10.152 -18.706 1.00 76.50 92 VAL A N 1
ATOM 699 C CA . VAL A 1 92 ? 19.795 -11.137 -17.817 1.00 76.50 92 VAL A CA 1
ATOM 700 C C . VAL A 1 92 ? 20.859 -11.856 -18.629 1.00 76.50 92 VAL A C 1
ATOM 702 O O . VAL A 1 92 ? 20.558 -12.420 -19.680 1.00 76.50 92 VAL A O 1
ATOM 705 N N . PHE A 1 93 ? 22.103 -11.810 -18.159 1.00 82.00 93 PHE A N 1
ATOM 706 C CA . PHE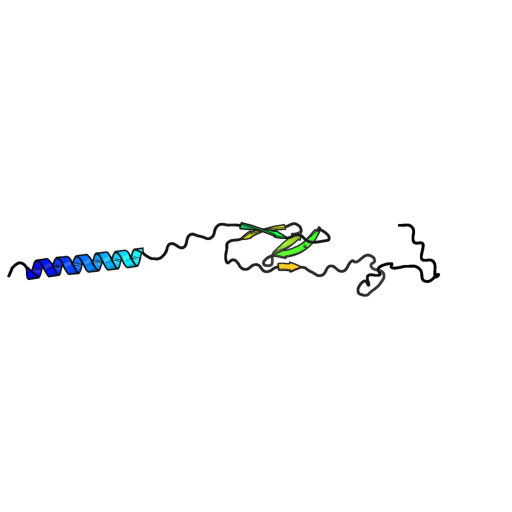 A 1 93 ? 23.176 -12.588 -18.762 1.00 82.00 93 PHE A CA 1
ATOM 707 C C . PHE A 1 93 ? 22.910 -14.081 -18.529 1.00 82.00 93 PHE A C 1
ATOM 709 O O . PHE A 1 93 ? 22.822 -14.516 -17.382 1.00 82.00 93 PHE A O 1
ATOM 716 N N . ASP A 1 94 ? 22.764 -14.844 -19.612 1.00 79.25 94 ASP A N 1
ATOM 717 C CA . ASP A 1 94 ? 22.600 -16.302 -19.567 1.00 79.25 94 ASP A CA 1
ATOM 718 C C . ASP A 1 94 ? 23.953 -16.992 -19.784 1.00 79.25 94 ASP A C 1
ATOM 720 O O . ASP A 1 94 ? 24.505 -17.628 -18.884 1.00 79.25 94 ASP A O 1
ATOM 724 N N . ARG A 1 95 ? 24.527 -16.814 -20.979 1.00 77.25 95 ARG A N 1
ATOM 725 C CA . ARG A 1 95 ? 25.808 -17.402 -21.377 1.00 77.25 95 ARG A CA 1
ATOM 726 C C . ARG A 1 95 ? 26.400 -16.701 -22.595 1.00 77.25 95 ARG A C 1
ATOM 728 O O . ARG A 1 95 ? 25.698 -15.993 -23.316 1.00 77.25 95 ARG A O 1
ATOM 735 N N . TRP A 1 96 ? 27.669 -16.982 -22.858 1.00 78.00 96 TRP A N 1
ATOM 736 C CA . TRP A 1 96 ? 28.302 -16.688 -24.139 1.00 78.00 96 TRP A CA 1
ATOM 737 C C . TRP A 1 96 ? 27.797 -17.646 -25.234 1.00 78.00 96 TRP A C 1
ATOM 739 O O . TRP A 1 96 ? 27.477 -18.805 -24.962 1.00 78.00 96 TRP A O 1
ATOM 749 N N . ASP A 1 97 ? 27.706 -17.156 -26.475 1.00 81.88 97 ASP A N 1
ATOM 750 C CA . ASP A 1 97 ? 27.397 -17.968 -27.671 1.00 81.88 97 ASP A CA 1
ATOM 751 C C . ASP A 1 97 ? 28.675 -18.464 -28.379 1.00 81.88 97 ASP A C 1
ATOM 753 O O . ASP A 1 97 ? 28.665 -18.879 -29.533 1.00 81.88 97 ASP A O 1
ATOM 757 N N . ASP A 1 98 ? 29.811 -18.420 -27.682 1.00 82.62 98 ASP A N 1
ATOM 758 C CA . ASP A 1 98 ? 31.112 -18.903 -28.162 1.00 82.62 98 ASP A CA 1
ATOM 759 C C . ASP A 1 98 ? 31.255 -20.436 -28.080 1.00 82.62 98 ASP A C 1
ATOM 761 O O . ASP A 1 98 ? 32.288 -20.998 -28.445 1.00 82.62 98 ASP A O 1
ATOM 765 N N . GLY A 1 99 ? 30.197 -21.125 -27.640 1.00 75.62 99 GLY A N 1
ATOM 766 C CA . GLY A 1 99 ? 30.144 -22.576 -27.509 1.00 75.62 99 GLY A CA 1
ATOM 767 C C . GLY A 1 99 ? 30.833 -23.117 -26.255 1.00 75.62 99 GLY A C 1
ATOM 768 O O . GLY A 1 99 ? 30.757 -24.328 -26.015 1.00 75.62 99 GLY A O 1
ATOM 769 N N . ASP A 1 100 ? 31.450 -22.259 -25.436 1.00 75.56 100 ASP A N 1
ATOM 770 C CA . ASP A 1 100 ? 32.081 -22.656 -24.185 1.00 75.56 100 ASP A CA 1
ATOM 771 C C . ASP A 1 100 ? 31.036 -22.725 -23.059 1.00 75.56 100 ASP A C 1
ATOM 773 O O . ASP A 1 100 ? 30.383 -21.751 -22.686 1.00 75.56 100 ASP A O 1
ATOM 777 N N . LYS A 1 101 ? 30.837 -23.926 -22.508 1.00 71.25 101 LYS A N 1
ATOM 778 C CA . LYS A 1 101 ? 29.898 -24.164 -21.395 1.00 71.25 101 LYS A CA 1
ATOM 779 C C . LYS A 1 101 ? 30.543 -23.961 -20.027 1.00 71.25 101 LYS A C 1
ATOM 781 O O . LYS A 1 101 ? 29.883 -24.148 -19.003 1.00 71.25 101 LYS A O 1
ATOM 786 N N . THR A 1 102 ? 31.823 -23.620 -19.996 1.00 73.62 102 THR A N 1
ATOM 787 C CA . THR A 1 102 ? 32.604 -23.470 -18.777 1.00 73.62 102 THR A CA 1
ATOM 788 C C . THR A 1 102 ? 32.493 -22.025 -18.301 1.00 73.62 102 THR A C 1
ATOM 790 O O . THR A 1 102 ? 33.365 -21.203 -18.543 1.00 73.62 102 THR A O 1
ATOM 793 N N . ASN A 1 103 ? 31.389 -21.699 -17.624 1.00 57.34 103 ASN A N 1
ATOM 794 C CA . ASN A 1 103 ? 31.250 -20.419 -16.931 1.00 57.34 103 ASN A CA 1
ATOM 795 C C . ASN A 1 103 ? 31.712 -20.572 -15.465 1.00 57.34 103 ASN A C 1
ATOM 797 O O . ASN A 1 103 ? 30.977 -21.183 -14.678 1.00 57.34 103 ASN A O 1
ATOM 801 N N . PRO A 1 104 ? 32.909 -20.091 -15.071 1.00 61.56 104 PRO A N 1
ATOM 802 C CA . PRO A 1 104 ? 33.293 -20.048 -13.667 1.00 61.56 104 PRO A CA 1
ATOM 803 C C . PRO A 1 104 ? 32.434 -18.995 -12.957 1.00 61.56 104 PRO A C 1
ATOM 805 O O . PRO A 1 104 ? 32.527 -17.805 -13.249 1.00 61.56 104 PRO A O 1
ATOM 808 N N . ARG A 1 105 ? 31.562 -19.461 -12.060 1.00 61.78 105 ARG A N 1
ATOM 809 C CA . ARG A 1 105 ? 30.838 -18.597 -11.119 1.00 61.78 105 ARG A CA 1
ATOM 810 C C . ARG A 1 105 ? 31.783 -17.974 -10.104 1.00 61.78 105 ARG A C 1
ATOM 812 O O . ARG A 1 105 ? 32.734 -18.679 -9.697 1.00 61.78 105 ARG A O 1
#

Sequence (105 aa):
MRNIKRNFTCYGLLTVLIAIGILFSGCLVAPAEPSEVVFETDPEEIHITINGEARESPSSVVVRKGSELVVVVEPMERMESASIPGNDTRYVFDRWDDGDKTNPR

Foldseek 3Di:
DPPVVVVVVVVVVVVVVVVVVVVVPPDPPDWFDKDKDWDADVVFQFWKAKPNRTDGPRDMDTDGPPDDIDIDTDPDQPCPDPPDDDGDDDDDDDDDPPPDPDDDD

=== Feature glossary ===
Legend for the data blocks above and below:

— What the protein is —

The amino-acid sequence is the protein's primary structure: the linear order of residues from the N-terminus to the C-terminus, written in one-letter code. Everything else here — the 3D coordinates, the secondary structure, the domain annotations — is ultimately a consequence of this string.

Database cross-references. InterPro integrates a dozen domain/family signature databases into unified entries with residue-range hits. GO terms attach function/process/location labels with evidence codes. CATH codes position the fold in a four-level structural taxonomy. Organism is the NCBI-taxonomy species name.

— Where its atoms are —

The mmCIF block holds the 3D Cartesian coordinates of each backbone atom (N, Cα, C, O) in ångströms. mmCIF is the PDB's canonical archive format — a tagged-loop text representation of the atomic model.

The six renders are orthographic views along the three Cartesian axes in both directions. Representation (cartoon, sticks, or surface) and color scheme (sequence-rainbow or by-chain) vary across proteins so the training set covers all the common visualization conventions.

— Local backbone conformation —

Secondary structure is the local, repeating backbone conformation. DSSP classifies it into eight states by reading the hydrogen-bond network: three helix types (H, G, I), two β types (E, B), two non-regular types (T, S), and unstructured coil (-).

SS3 is a coarse helix/strand/coil call (letters a/b/c) made by the P-SEA algorithm from inter-Cα distances and dihedrals. It is less detailed than DSSP but needs only Cα positions.

Backbone dihedral angles. Every residue except chain termini has a φ (preceding-C → N → Cα → C) and a ψ (N → Cα → C → next-N). They are reported in degrees following the IUPAC sign convention. Secondary structure is essentially a statement about which (φ, ψ) basin each residue occupies.

— Global shape and packing —

The geometric summary reports three shape descriptors. Rg (radius of gyration) measures how spread out the Cα atoms are about their centre of mass; compact globular proteins have small Rg, elongated or unfolded ones large. Cα contacts (<8 Å, |i−j|>4) count long-range residue pairs in spatial proximity — high for tightly packed folds, near zero for rods or random coil. The bounding-box extents give the protein's footprint along x, y, z in Å.

Solvent accessibility: the surface area of each residue that a 1.4 Å water probe can touch, in Å². When only backbone atoms are present the absolute values are lower than full-atom SASA (side chains contribute most of the area) and are flagged as backbone-only.

Plot images: a contact map (which residues are close in 3D, as an N×N binary image), a Ramachandran scatter (backbone torsion angles, revealing secondary-structure composition at a glance), and — for AlphaFold structures — a PAE heatmap (pairwise prediction confidence).

— Structural neighborhood —

Foldseek's 3Di representation compresses backbone geometry into a per-residue letter drawn from a learned twenty-state alphabet. It captures the tertiary interaction pattern around each residue — which residues are packed against it in space, regardless of where they are in sequence.

Structural nearest neighbors (via Foldseek easy-search vs the PDB). Reported per hit: target PDB id, E-value, and alignment TM-score. A TM-score above ~0.5 is the conventional threshold for 'same fold'.

— Confidence and disorder —

pLDDT (predicted Local Distance Difference Test) is AlphaFold's per-residue confidence score, ranging from 0 to 100. Values above 90 indicate high confidence (typically well-packed cores); 70–90 is confident; 50–70 low confidence; below 50 usually means the region is disordered or the prediction is unreliable there. AlphaFold stores pLDDT in the mmCIF B-factor column.

For experimental (PDB) structures, the B-factor (temperature factor) quantifies the positional spread of each atom in the crystal — a combination of thermal vibration and static disorder — in units of Å². High B-factors mark flexible loops or poorly resolved regions; low B-factors mark the rigid, well-ordered core.

Predicted Aligned Error (PAE) is an AlphaFold confidence matrix: entry (i, j) is the expected error in the position of residue j, in ångströms, when the prediction is superimposed on the true structure at residue i. Low PAE within a block of residues means that block is internally rigid and well-predicted; high PAE between two blocks means their relative placement is uncertain even if each block individually is confident.